Protein AF-A0A061FBI4-F1 (afdb_monomer)

InterPro domains:
  IPR023213 Chloramphenicol acetyltransferase-like domain superfamily [G3DSA:3.30.559.10] (33-94)
  IPR023213 Chloramphenicol acetyltransferase-like domain superfamily [G3DSA:3.30.559.10] (98-176)
  IPR051283 Secondary metabolite acyltransferase [PTHR31896] (36-176)

Radius of gyration: 23.84 Å; Cα contacts (8 Å, |Δi|>4): 72; chains: 1; bounding box: 57×63×52 Å

Mean predicted aligned error: 12.4 Å

Sequence (176 aa):
MMKTRLPILSLLIATTALGRPINSCSSGHDNIRSRVDVVFIGCSVNHATGDGTTFWHFFNILSELFKAQGRNAQISRPPVLKRWFPEGHGPLINLPFTQPDEFISRFEAPQDLERIFHFSAESIAKLKARANSEYNTGKISSFQSLSALVWRSIKKAGRFPHEQVVLRKLAINKRS

Structure (mmCIF, N/CA/C/O backbone):
data_AF-A0A061FBI4-F1
#
_entry.id   AF-A0A061FBI4-F1
#
loop_
_atom_site.group_PDB
_atom_site.id
_atom_site.type_symbol
_atom_site.label_atom_id
_atom_site.label_alt_id
_atom_site.label_comp_id
_atom_site.label_asym_id
_atom_site.label_entity_id
_atom_site.label_seq_id
_atom_site.pdbx_PDB_ins_code
_atom_site.Cartn_x
_atom_site.Cartn_y
_atom_site.Cartn_z
_atom_site.occupancy
_atom_site.B_iso_or_equiv
_atom_site.auth_seq_id
_atom_site.auth_comp_id
_atom_site.auth_asym_id
_atom_site.auth_atom_id
_atom_site.pdbx_PDB_model_num
ATOM 1 N N . MET A 1 1 ? -18.205 -24.029 22.608 1.00 31.08 1 MET A N 1
ATOM 2 C CA . MET A 1 1 ? -18.286 -22.551 22.529 1.00 31.08 1 MET A CA 1
ATOM 3 C C . MET A 1 1 ? -16.995 -21.948 23.094 1.00 31.08 1 MET A C 1
ATOM 5 O O . MET A 1 1 ? -16.965 -21.511 24.235 1.00 31.08 1 MET A O 1
ATOM 9 N N . MET A 1 2 ? -15.895 -21.990 22.332 1.00 25.27 2 MET A N 1
ATOM 10 C CA . MET A 1 2 ? -14.617 -21.386 22.734 1.00 25.27 2 MET A CA 1
ATOM 11 C C . MET A 1 2 ? -14.608 -19.918 22.304 1.00 25.27 2 MET A C 1
ATOM 13 O O . MET A 1 2 ? -14.513 -19.604 21.122 1.00 25.27 2 MET A O 1
ATOM 17 N N . LYS A 1 3 ? -14.736 -19.007 23.272 1.00 32.59 3 LYS A N 1
ATOM 18 C CA . LYS A 1 3 ? -14.472 -17.578 23.073 1.00 32.59 3 LYS A CA 1
ATOM 19 C C . LYS A 1 3 ? -12.961 -17.353 23.103 1.00 32.59 3 LYS A C 1
ATOM 21 O O . LYS A 1 3 ? -12.423 -16.881 24.100 1.00 32.59 3 LYS A O 1
ATOM 26 N N . THR A 1 4 ? -12.263 -17.666 22.018 1.00 31.95 4 THR A N 1
ATOM 27 C CA . THR A 1 4 ? -10.933 -17.091 21.793 1.00 31.95 4 THR A CA 1
ATOM 28 C C . THR A 1 4 ? -11.130 -15.623 21.437 1.00 31.95 4 THR A C 1
ATOM 30 O O . THR A 1 4 ? -11.504 -15.287 20.313 1.00 31.95 4 THR A O 1
ATOM 33 N N . ARG A 1 5 ? -10.934 -14.731 22.417 1.00 37.97 5 ARG A N 1
ATOM 34 C CA . ARG A 1 5 ? -10.780 -13.294 22.164 1.00 37.97 5 ARG A CA 1
ATOM 35 C C . ARG A 1 5 ? -9.478 -13.105 21.383 1.00 37.97 5 ARG A C 1
ATOM 37 O O . ARG A 1 5 ? -8.425 -12.908 21.974 1.00 37.97 5 ARG A O 1
ATOM 44 N N . LEU A 1 6 ? -9.542 -13.205 20.058 1.00 35.53 6 LEU A N 1
ATOM 45 C CA . LEU A 1 6 ? -8.492 -12.654 19.206 1.00 35.53 6 LEU A CA 1
ATOM 46 C C . LEU A 1 6 ? -8.444 -11.146 19.496 1.00 35.53 6 LEU A C 1
ATOM 48 O O . LEU A 1 6 ? -9.507 -10.519 19.480 1.00 35.53 6 LEU A O 1
ATOM 52 N N . PRO A 1 7 ? -7.283 -10.547 19.806 1.00 41.62 7 PRO A N 1
ATOM 53 C CA . PRO A 1 7 ? -7.200 -9.108 20.005 1.00 41.62 7 PRO A CA 1
ATOM 54 C C . PRO A 1 7 ? -7.566 -8.436 18.676 1.00 41.62 7 PRO A C 1
ATOM 56 O O . PRO A 1 7 ? -6.840 -8.531 17.691 1.00 41.62 7 PRO A O 1
ATOM 59 N N . ILE A 1 8 ? -8.755 -7.831 18.626 1.00 52.50 8 ILE A N 1
ATOM 60 C CA . ILE A 1 8 ? -9.333 -7.246 17.403 1.00 52.50 8 ILE A CA 1
ATOM 61 C C . ILE A 1 8 ? -8.522 -6.014 16.959 1.00 52.50 8 ILE A C 1
ATOM 63 O O . ILE A 1 8 ? -8.483 -5.688 15.775 1.00 52.50 8 ILE A O 1
ATOM 67 N N . LEU A 1 9 ? -7.821 -5.379 17.899 1.00 49.19 9 LEU A N 1
ATOM 68 C CA . LEU A 1 9 ? -6.905 -4.265 17.701 1.00 49.19 9 LEU A CA 1
ATOM 69 C C . LEU A 1 9 ? -6.042 -4.170 18.966 1.00 49.19 9 LEU A C 1
ATOM 71 O O . LEU A 1 9 ? -6.595 -4.056 20.060 1.00 49.19 9 LEU A O 1
ATOM 75 N N . SER A 1 10 ? -4.716 -4.223 18.840 1.00 51.53 10 SER A N 1
ATOM 76 C CA . SER A 1 10 ? -3.826 -3.790 19.923 1.00 51.53 10 SER A CA 1
ATOM 77 C C . SER A 1 10 ? -3.179 -2.487 19.483 1.00 51.53 10 SER A C 1
ATOM 79 O O . SER A 1 10 ? -2.342 -2.456 18.573 1.00 51.53 10 SER A O 1
ATOM 81 N N . LEU A 1 11 ? -3.638 -1.392 20.084 1.00 49.97 11 LEU A N 1
ATOM 82 C CA . LEU A 1 11 ? -3.058 -0.072 19.904 1.00 49.97 11 LEU A CA 1
ATOM 83 C C . LEU A 1 11 ? -2.000 0.117 20.992 1.00 49.97 11 LEU A C 1
ATOM 85 O O . LEU A 1 11 ? -2.328 0.443 22.131 1.00 49.97 11 LEU A O 1
ATOM 89 N N . LEU A 1 12 ? -0.733 -0.105 20.647 1.00 44.12 12 LEU A N 1
ATOM 90 C CA . LEU A 1 12 ? 0.376 0.254 21.519 1.00 44.12 12 LEU A CA 1
ATOM 91 C C . LEU A 1 12 ? 0.764 1.708 21.228 1.00 44.12 12 LEU A C 1
ATOM 93 O O . LEU A 1 12 ? 1.612 1.980 20.379 1.00 44.12 12 LEU A O 1
ATOM 97 N N . ILE A 1 13 ? 0.140 2.657 21.929 1.00 45.34 13 ILE A N 1
ATOM 98 C CA . ILE A 1 13 ? 0.588 4.055 21.893 1.00 45.34 13 ILE A CA 1
ATOM 99 C C . ILE A 1 13 ? 1.922 4.133 22.643 1.00 45.34 13 ILE A C 1
ATOM 101 O O . ILE A 1 13 ? 1.961 4.295 23.859 1.00 45.34 13 ILE A O 1
ATOM 105 N N . ALA A 1 14 ? 3.029 3.990 21.920 1.00 40.16 14 ALA A N 1
ATOM 106 C CA . ALA A 1 14 ? 4.355 4.277 22.443 1.00 40.16 14 ALA A CA 1
ATOM 107 C C . ALA A 1 14 ? 4.614 5.787 22.344 1.00 40.16 14 ALA A C 1
ATOM 109 O O . ALA A 1 14 ? 5.234 6.264 21.399 1.00 40.16 14 ALA A O 1
ATOM 110 N N . THR A 1 15 ? 4.155 6.564 23.324 1.00 41.81 15 THR A N 1
ATOM 111 C CA . THR A 1 15 ? 4.625 7.946 23.505 1.00 41.81 15 THR A CA 1
ATOM 112 C C . THR A 1 15 ? 6.068 7.921 24.001 1.00 41.81 15 THR A C 1
ATOM 114 O O . THR A 1 15 ? 6.330 8.017 25.198 1.00 41.81 15 THR A O 1
ATOM 117 N N . THR A 1 16 ? 7.032 7.772 23.094 1.00 42.19 16 THR A N 1
ATOM 118 C CA . THR A 1 16 ? 8.441 8.008 23.420 1.00 42.19 16 THR A CA 1
ATOM 119 C C . THR A 1 16 ? 8.708 9.508 23.351 1.00 42.19 16 THR A 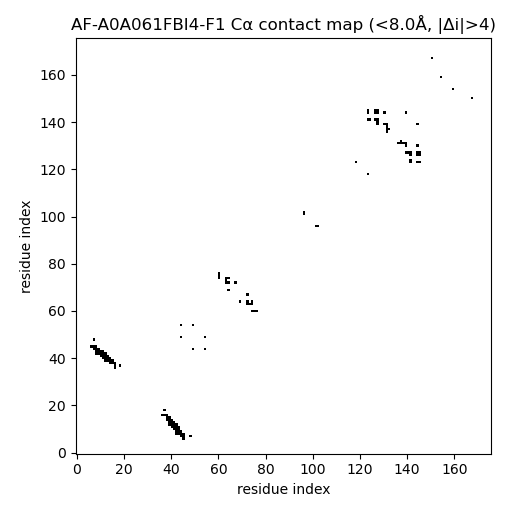C 1
ATOM 121 O O . THR A 1 16 ? 9.194 10.033 22.354 1.00 42.19 16 THR A O 1
ATOM 124 N N . ALA A 1 17 ? 8.378 10.227 24.422 1.00 43.81 17 ALA A N 1
ATOM 125 C CA . ALA A 1 17 ? 8.937 11.552 24.638 1.00 43.81 17 ALA A CA 1
ATOM 126 C C . ALA A 1 17 ? 10.387 11.363 25.094 1.00 43.81 17 ALA A C 1
ATOM 128 O O . ALA A 1 17 ? 10.604 11.178 26.283 1.00 43.81 17 ALA A O 1
ATOM 129 N N . LEU A 1 18 ? 11.343 11.315 24.157 1.00 44.72 18 LEU A N 1
ATOM 130 C CA . LEU A 1 18 ? 12.767 11.674 24.320 1.00 44.72 18 LEU A CA 1
ATOM 131 C C . LEU A 1 18 ? 13.560 11.224 23.080 1.00 44.72 18 LEU A C 1
ATOM 133 O O . LEU A 1 18 ? 14.103 10.126 23.027 1.00 44.72 18 LEU A O 1
ATOM 137 N N . GLY A 1 19 ? 13.671 12.110 22.092 1.00 38.53 19 GLY A N 1
ATOM 138 C CA . GLY A 1 19 ? 14.685 12.021 21.044 1.00 38.53 19 GLY A CA 1
ATOM 139 C C . GLY A 1 19 ? 15.445 13.338 20.990 1.0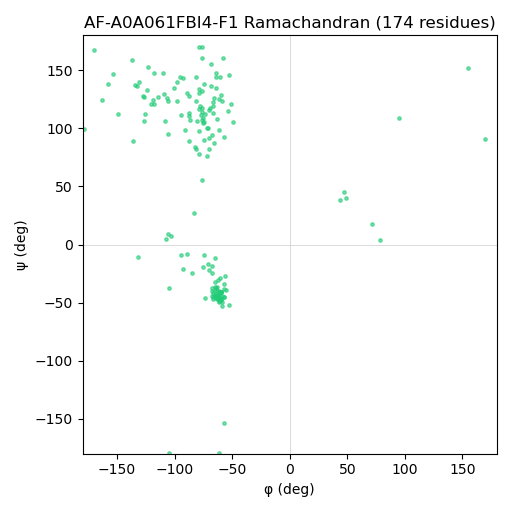0 38.53 19 GLY A C 1
ATOM 140 O O . GLY A 1 19 ? 14.896 14.343 20.546 1.00 38.53 19 GLY A O 1
ATOM 141 N N . ARG A 1 20 ? 16.690 13.370 21.483 1.00 38.94 20 ARG A N 1
ATOM 142 C CA . ARG A 1 20 ? 17.584 14.512 21.236 1.00 38.94 20 ARG A CA 1
ATOM 143 C C . ARG A 1 20 ? 17.857 14.580 19.726 1.00 38.94 20 ARG A C 1
ATOM 145 O O . ARG A 1 20 ? 18.149 13.535 19.145 1.00 38.94 20 ARG A O 1
ATOM 152 N N . PRO A 1 21 ? 17.801 15.760 19.086 1.00 37.59 21 PRO A N 1
ATOM 153 C CA . PRO A 1 21 ? 18.205 15.878 17.695 1.00 37.59 21 PRO A CA 1
ATOM 154 C C . PRO A 1 21 ? 19.685 15.507 17.561 1.00 37.59 21 PRO A C 1
ATOM 156 O O . PRO A 1 21 ? 20.550 16.064 18.240 1.00 37.59 21 PRO A O 1
ATOM 159 N N . ILE A 1 22 ? 19.963 14.553 16.674 1.00 46.28 22 ILE A N 1
ATOM 160 C CA . ILE A 1 22 ? 21.296 14.294 16.140 1.00 46.28 22 ILE A CA 1
ATOM 161 C C . ILE A 1 22 ? 21.620 15.524 15.295 1.00 46.28 22 ILE A C 1
ATOM 163 O O . ILE A 1 22 ? 21.105 15.631 14.192 1.00 46.28 22 ILE A O 1
ATOM 167 N N . ASN A 1 23 ? 22.314 16.503 15.878 1.00 38.69 23 ASN A N 1
ATOM 168 C CA . ASN A 1 23 ? 23.201 17.465 15.217 1.00 38.69 23 ASN A CA 1
ATOM 169 C C . ASN A 1 23 ? 23.802 18.378 16.294 1.00 38.69 23 ASN A C 1
ATOM 171 O O . ASN A 1 23 ? 23.181 19.319 16.791 1.00 38.69 23 ASN A O 1
ATOM 175 N N . SER A 1 24 ? 25.033 18.054 16.673 1.00 39.94 24 SER A N 1
ATOM 176 C CA . SER A 1 24 ? 25.922 18.894 17.462 1.00 39.94 24 SER A CA 1
ATOM 177 C C . SER A 1 24 ? 26.329 20.130 16.661 1.00 39.94 24 SER A C 1
ATOM 179 O O . SER A 1 24 ? 26.952 20.002 15.611 1.00 39.94 24 SER A O 1
ATOM 181 N N . CYS A 1 25 ? 26.056 21.319 17.189 1.00 31.80 25 CYS A N 1
ATOM 182 C CA . CYS A 1 25 ? 26.925 22.469 16.970 1.00 31.80 25 CYS A CA 1
ATOM 183 C C . CYS A 1 25 ? 26.848 23.367 18.208 1.00 31.80 25 CYS A C 1
ATOM 185 O O . CYS A 1 25 ? 25.786 23.885 18.566 1.00 31.80 25 CYS A O 1
ATOM 187 N N . SER A 1 26 ? 27.970 23.434 18.915 1.00 42.09 26 SER A N 1
ATOM 188 C CA . SER A 1 26 ? 28.211 24.238 20.104 1.00 42.09 26 SER A CA 1
ATOM 189 C C . SER A 1 26 ? 28.858 25.558 19.700 1.00 42.09 26 SER A C 1
ATOM 191 O O . SER A 1 26 ? 30.019 25.579 19.308 1.00 42.09 26 SER A O 1
ATOM 193 N N . SER A 1 27 ? 28.126 26.653 19.854 1.00 36.91 27 SER A N 1
ATOM 194 C CA . SER A 1 27 ? 28.680 27.991 20.066 1.00 36.91 27 SER A CA 1
ATOM 195 C C . SER A 1 27 ? 27.596 28.838 20.727 1.00 36.91 27 SER A C 1
ATOM 197 O O . SER A 1 27 ? 26.420 28.683 20.398 1.00 36.91 27 SER A O 1
ATOM 199 N N . GLY A 1 28 ? 28.002 29.635 21.715 1.00 42.09 28 GLY A N 1
ATOM 200 C CA . GLY A 1 28 ? 27.136 30.297 22.688 1.00 42.09 28 GLY A CA 1
ATOM 201 C C . GLY A 1 28 ? 26.110 31.285 22.128 1.00 42.09 28 GLY A C 1
ATOM 202 O O . GLY A 1 28 ? 26.054 31.549 20.931 1.00 42.09 28 GLY A O 1
ATOM 203 N N . HIS A 1 29 ? 25.365 31.850 23.079 1.00 39.28 29 HIS A N 1
ATOM 204 C CA . HIS A 1 29 ? 24.133 32.641 22.999 1.00 39.28 29 HIS A CA 1
ATOM 205 C C . HIS A 1 29 ? 22.858 31.814 23.186 1.00 39.28 29 HIS A C 1
ATOM 207 O O . HIS A 1 29 ? 22.461 31.013 22.337 1.00 39.28 29 HIS A O 1
ATOM 213 N N . ASP A 1 30 ? 22.234 32.042 24.344 1.00 49.84 30 ASP A N 1
ATOM 214 C CA . ASP A 1 30 ? 20.919 31.553 24.730 1.00 49.84 30 ASP A CA 1
ATOM 215 C C . ASP A 1 30 ? 19.900 31.840 23.626 1.00 49.84 30 ASP A C 1
ATOM 217 O O . ASP A 1 30 ? 19.456 32.967 23.426 1.00 49.84 30 ASP A O 1
ATOM 221 N N . ASN A 1 31 ? 19.525 30.788 22.907 1.00 39.38 31 ASN A N 1
ATOM 222 C CA . ASN A 1 31 ? 18.389 30.784 22.005 1.00 39.38 31 ASN A CA 1
ATOM 223 C C . ASN A 1 31 ? 17.407 29.740 22.525 1.00 39.38 31 ASN A C 1
ATOM 225 O O . ASN A 1 31 ? 17.747 28.559 22.642 1.00 39.38 31 ASN A O 1
ATOM 229 N N . ILE A 1 32 ? 16.186 30.183 22.826 1.00 47.09 32 ILE A N 1
ATOM 230 C CA . ILE A 1 32 ? 15.033 29.338 23.140 1.00 47.09 32 ILE A CA 1
ATOM 231 C C . ILE A 1 32 ? 14.817 28.405 21.940 1.00 47.09 32 ILE A C 1
ATOM 233 O O . ILE A 1 32 ? 14.167 28.761 20.960 1.00 47.09 32 ILE A O 1
ATOM 237 N N . ARG A 1 33 ? 15.412 27.208 21.968 1.00 47.56 33 ARG A N 1
ATOM 238 C CA . ARG A 1 33 ? 15.130 26.176 20.969 1.00 47.56 33 ARG A CA 1
ATOM 239 C C . ARG A 1 33 ? 13.746 25.628 21.281 1.00 47.56 33 ARG A C 1
ATOM 241 O O . A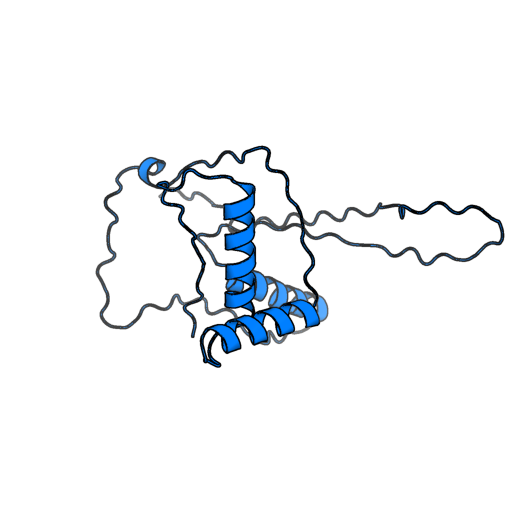RG A 1 33 ? 13.563 24.973 22.307 1.00 47.56 33 ARG A O 1
ATOM 248 N N . SER A 1 34 ? 12.783 25.892 20.400 1.00 51.81 34 SER A N 1
ATOM 249 C CA . SER A 1 34 ? 11.516 25.172 20.400 1.00 51.81 34 SER A CA 1
ATOM 250 C C . SER A 1 34 ? 11.830 23.680 20.334 1.00 51.81 34 SER A C 1
ATOM 252 O O . SER A 1 34 ? 12.456 23.171 19.402 1.00 51.81 34 SER A O 1
ATOM 254 N N . ARG A 1 35 ? 11.475 22.972 21.399 1.00 60.53 35 ARG A N 1
ATOM 255 C CA 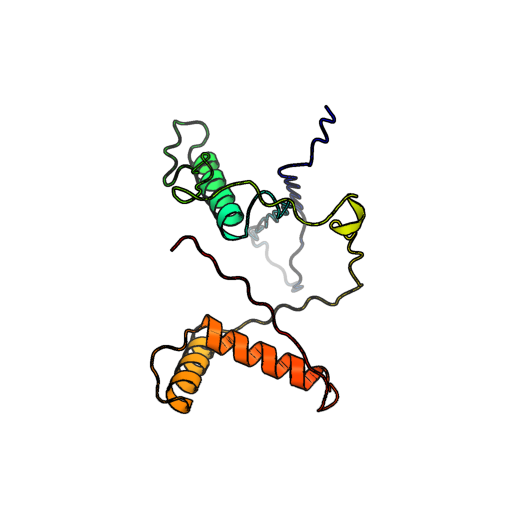. ARG A 1 35 ? 11.618 21.530 21.449 1.00 60.53 35 ARG A CA 1
ATOM 256 C C . ARG A 1 35 ? 10.484 20.972 20.600 1.00 60.53 35 ARG A C 1
ATOM 258 O O . ARG A 1 35 ? 9.321 21.089 20.964 1.00 60.53 35 ARG A O 1
ATOM 265 N N . VAL A 1 36 ? 10.813 20.462 19.417 1.00 67.38 36 VAL A N 1
ATOM 266 C CA . VAL A 1 36 ? 9.839 19.733 18.603 1.00 67.38 36 VAL A CA 1
ATOM 267 C C . VAL A 1 36 ? 9.602 18.405 19.309 1.00 67.38 36 VAL A C 1
ATOM 269 O O . VAL A 1 36 ? 10.431 17.499 19.234 1.00 67.38 36 VAL A O 1
ATOM 272 N N . ASP A 1 37 ? 8.502 18.309 20.046 1.00 81.44 37 ASP A N 1
ATOM 273 C CA . ASP A 1 37 ? 8.069 17.047 20.628 1.00 81.44 37 ASP A CA 1
ATOM 274 C C . ASP A 1 37 ? 7.472 16.185 19.507 1.00 81.44 37 ASP A C 1
ATOM 276 O O . ASP A 1 37 ? 6.383 16.442 18.993 1.00 81.44 37 ASP A O 1
ATOM 280 N N . VAL A 1 38 ? 8.231 15.178 19.071 1.00 78.94 38 VAL A N 1
ATOM 281 C CA . VAL A 1 38 ? 7.781 14.195 18.080 1.00 78.94 38 VAL A CA 1
ATOM 282 C C . VAL A 1 38 ? 7.079 13.056 18.809 1.00 78.94 38 VAL A C 1
ATOM 284 O O . VAL A 1 38 ? 7.640 12.463 19.729 1.00 78.94 38 VAL A O 1
ATOM 287 N N . VAL A 1 39 ? 5.860 12.730 18.380 1.00 84.06 39 VAL A N 1
ATOM 288 C CA . VAL A 1 39 ? 5.095 11.586 18.888 1.00 84.06 39 VAL A CA 1
ATOM 289 C C . VAL A 1 39 ? 5.083 10.488 17.833 1.00 84.06 39 VAL A C 1
ATOM 291 O O . VAL A 1 39 ? 4.673 10.716 16.696 1.00 84.06 39 VAL A O 1
ATOM 294 N N . PHE A 1 40 ? 5.500 9.285 18.224 1.00 84.12 40 PHE A N 1
ATOM 295 C CA . PHE A 1 40 ? 5.378 8.081 17.408 1.00 84.12 40 PHE A CA 1
ATOM 296 C C . PHE A 1 40 ? 4.139 7.292 17.838 1.00 84.12 40 PHE A C 1
ATOM 298 O O . PHE A 1 40 ? 3.830 7.196 19.023 1.00 84.12 40 PHE A O 1
ATOM 305 N N . ILE A 1 41 ? 3.408 6.729 16.875 1.00 84.56 41 ILE A N 1
ATOM 306 C CA . ILE A 1 41 ? 2.219 5.912 17.144 1.00 84.56 41 ILE A CA 1
ATOM 307 C C . ILE A 1 41 ? 2.400 4.568 16.445 1.00 84.56 41 ILE A C 1
ATOM 309 O O . ILE A 1 41 ? 2.403 4.491 15.217 1.00 84.56 41 ILE A O 1
ATOM 313 N N . GLY A 1 42 ? 2.549 3.512 17.244 1.00 86.00 42 GLY A N 1
ATOM 314 C CA . GLY A 1 42 ? 2.563 2.127 16.787 1.00 86.00 42 GLY A CA 1
ATOM 315 C C . GLY A 1 42 ? 1.175 1.500 16.906 1.00 86.00 42 GLY A C 1
ATOM 316 O O . GLY A 1 42 ? 0.412 1.787 17.825 1.00 86.00 42 GLY A O 1
ATOM 317 N N . CYS A 1 43 ? 0.809 0.640 15.964 1.00 86.25 43 CYS A N 1
ATOM 318 C CA . CYS A 1 43 ? -0.490 -0.025 15.971 1.00 86.25 43 CYS A CA 1
ATOM 319 C C . CYS A 1 43 ? -0.416 -1.363 15.242 1.00 86.25 43 CYS A C 1
ATOM 321 O O . CYS A 1 43 ? 0.326 -1.519 14.276 1.00 86.25 43 CYS A O 1
ATOM 323 N N . SER A 1 44 ? -1.201 -2.329 15.717 1.00 84.06 44 SER A N 1
ATOM 324 C CA . SER A 1 44 ? -1.292 -3.660 15.120 1.00 84.06 44 SER A CA 1
ATOM 325 C C . SER A 1 44 ? -2.752 -4.069 14.959 1.00 84.06 44 SER A C 1
ATOM 327 O O . SER A 1 44 ? -3.572 -3.861 15.857 1.00 84.06 44 SER A O 1
ATOM 329 N N . VAL A 1 45 ? -3.080 -4.645 13.802 1.00 84.12 45 VAL A N 1
ATOM 330 C CA . VAL A 1 45 ? -4.424 -5.134 13.474 1.00 84.12 45 VAL A CA 1
ATOM 331 C C . VAL A 1 45 ? -4.338 -6.547 12.936 1.00 84.12 45 VAL A C 1
ATOM 333 O O . VAL A 1 45 ? -3.455 -6.879 12.148 1.00 84.12 45 VAL A O 1
ATOM 336 N N . ASN A 1 46 ? -5.294 -7.376 13.347 1.00 85.62 46 ASN A N 1
ATOM 337 C CA . ASN A 1 46 ? -5.489 -8.684 12.750 1.00 85.62 46 ASN A CA 1
ATOM 338 C C . ASN A 1 46 ? -5.971 -8.518 11.296 1.00 85.62 46 ASN A C 1
ATOM 340 O O . ASN A 1 46 ? -7.088 -8.073 11.056 1.00 85.62 46 ASN A O 1
ATOM 344 N N . HIS A 1 47 ? -5.158 -8.916 10.318 1.00 85.94 47 HIS A N 1
ATOM 345 C CA . HIS A 1 47 ? -5.474 -8.738 8.895 1.00 85.94 47 HIS A CA 1
ATOM 346 C C . HIS A 1 47 ? -6.714 -9.543 8.424 1.00 85.94 47 HIS A C 1
ATOM 348 O O . HIS A 1 47 ? -7.233 -9.302 7.334 1.00 85.94 47 HIS A O 1
ATOM 354 N N . ALA A 1 48 ? -7.231 -10.472 9.242 1.00 85.06 48 ALA A N 1
ATOM 355 C CA . ALA A 1 48 ? -8.507 -11.153 9.000 1.00 85.06 48 ALA A CA 1
ATOM 356 C C . ALA A 1 48 ? -9.737 -10.272 9.304 1.00 85.06 48 ALA A C 1
ATOM 358 O O . ALA A 1 48 ? -10.836 -10.565 8.830 1.00 85.06 48 ALA A O 1
ATOM 359 N N . THR A 1 49 ? -9.582 -9.202 10.093 1.00 84.94 49 THR A N 1
ATOM 360 C CA . THR A 1 49 ? -10.679 -8.279 10.438 1.00 84.94 49 THR A CA 1
ATOM 361 C C . THR A 1 49 ? -10.769 -7.089 9.484 1.00 84.94 49 THR A C 1
ATOM 363 O O . THR A 1 49 ? -11.839 -6.492 9.353 1.00 84.94 49 THR A O 1
ATOM 366 N N . GLY A 1 50 ? -9.687 -6.761 8.776 1.00 85.88 50 GLY A N 1
ATOM 367 C CA . GLY A 1 50 ? -9.653 -5.657 7.824 1.00 85.88 50 GLY A CA 1
ATOM 368 C C . GLY A 1 50 ? -8.384 -5.634 6.978 1.00 85.88 50 GLY A C 1
ATOM 369 O O . GLY A 1 50 ? -7.408 -6.318 7.265 1.00 85.88 50 GLY A O 1
ATOM 370 N N . ASP A 1 51 ? -8.408 -4.826 5.922 1.00 90.44 51 ASP A N 1
ATOM 371 C CA . ASP A 1 51 ? -7.243 -4.545 5.083 1.00 90.44 51 ASP A CA 1
ATOM 372 C C . ASP A 1 51 ? -6.678 -3.144 5.366 1.00 90.44 51 ASP A C 1
ATOM 374 O O . ASP A 1 51 ? -7.209 -2.390 6.185 1.00 90.44 51 ASP A O 1
ATOM 378 N N . GLY A 1 52 ? -5.618 -2.762 4.648 1.00 90.50 52 GLY A N 1
ATOM 379 C CA . GLY A 1 52 ? -5.005 -1.439 4.787 1.00 90.50 52 GLY A CA 1
ATOM 380 C C . GLY A 1 52 ? -5.973 -0.268 4.561 1.00 90.50 52 GLY A C 1
ATOM 381 O O . GLY A 1 52 ? -5.791 0.794 5.150 1.00 90.50 52 GLY A O 1
ATOM 382 N N . THR A 1 53 ? -7.041 -0.453 3.772 1.00 92.25 53 THR A N 1
ATOM 383 C CA . THR A 1 53 ? -8.048 0.603 3.569 1.00 92.25 53 THR A CA 1
ATOM 384 C C . THR A 1 53 ? -8.928 0.757 4.806 1.00 92.25 53 THR A C 1
ATOM 386 O O . THR A 1 53 ? -9.125 1.878 5.271 1.00 92.25 53 THR A O 1
ATOM 389 N N . THR A 1 54 ? -9.420 -0.350 5.376 1.00 91.25 54 THR A N 1
ATOM 390 C CA . THR A 1 54 ? -10.163 -0.329 6.650 1.00 91.25 54 THR A CA 1
ATOM 391 C C . THR A 1 54 ? -9.308 0.248 7.775 1.00 91.25 54 THR A C 1
ATOM 393 O O . THR A 1 54 ? -9.793 1.044 8.577 1.00 91.25 54 THR A O 1
ATOM 396 N N . PHE A 1 55 ? -8.027 -0.114 7.814 1.00 91.75 55 PHE A N 1
ATOM 397 C CA . PHE A 1 55 ? -7.082 0.392 8.800 1.00 91.75 55 PHE A CA 1
ATOM 398 C C . PHE A 1 55 ? -6.912 1.912 8.719 1.00 91.75 55 PHE A C 1
ATOM 400 O O . PHE A 1 55 ? -7.062 2.605 9.723 1.00 91.75 55 PHE A O 1
ATOM 407 N N . TRP A 1 56 ? -6.684 2.458 7.521 1.00 92.06 56 TRP A N 1
ATOM 408 C CA . TRP A 1 56 ? -6.587 3.909 7.345 1.00 92.06 56 TRP A CA 1
ATOM 409 C C . TRP A 1 56 ? -7.907 4.624 7.660 1.00 92.06 56 TRP A C 1
ATOM 411 O O . TRP A 1 56 ? -7.920 5.692 8.269 1.00 92.06 56 TRP A O 1
ATOM 421 N N . HIS A 1 57 ? -9.037 4.013 7.301 1.00 93.25 57 HIS A N 1
ATOM 422 C CA . HIS A 1 57 ? -10.362 4.531 7.632 1.00 93.25 57 HIS A CA 1
ATOM 423 C C . HIS A 1 57 ? -10.585 4.637 9.148 1.00 93.25 57 HIS A C 1
ATOM 425 O O . HIS A 1 57 ? -11.095 5.652 9.618 1.00 93.25 57 HIS A O 1
ATOM 431 N N . PHE A 1 58 ? -10.147 3.636 9.918 1.00 92.50 58 PHE A N 1
ATOM 432 C CA . PHE A 1 58 ? -10.163 3.686 11.380 1.00 92.50 58 PHE A CA 1
ATOM 433 C C . PHE A 1 58 ? -9.374 4.887 11.918 1.00 92.50 58 PHE A C 1
ATOM 435 O O . PHE A 1 58 ? -9.892 5.613 12.762 1.00 92.50 58 PHE A O 1
ATOM 442 N N . PHE A 1 59 ? -8.171 5.153 11.399 1.00 91.94 59 PHE A N 1
ATOM 443 C CA . PHE A 1 59 ? -7.375 6.312 11.820 1.00 91.94 59 PHE A CA 1
ATOM 444 C C . PHE A 1 59 ? -8.021 7.653 11.475 1.00 91.94 59 PHE A C 1
ATOM 446 O O . PHE A 1 59 ? -7.950 8.581 12.281 1.00 91.94 59 PHE A O 1
ATOM 453 N N . ASN A 1 60 ? -8.686 7.758 10.323 1.00 93.00 60 ASN A N 1
ATOM 454 C CA . ASN A 1 60 ? -9.419 8.973 9.964 1.00 93.00 60 ASN A CA 1
ATOM 455 C C . ASN A 1 60 ? -10.573 9.233 10.943 1.00 93.00 60 ASN A C 1
ATOM 457 O O . ASN A 1 60 ? -10.668 10.336 11.476 1.00 93.00 60 ASN A O 1
ATOM 461 N N . ILE A 1 61 ? -11.377 8.209 11.261 1.00 92.94 61 ILE A N 1
ATOM 462 C CA . ILE A 1 61 ? -12.444 8.313 12.273 1.00 92.94 61 ILE A CA 1
ATOM 463 C C . ILE A 1 61 ? -11.857 8.671 13.640 1.00 92.94 61 ILE A C 1
ATOM 465 O O . ILE A 1 61 ? -12.358 9.562 14.321 1.00 92.94 61 ILE A O 1
ATOM 469 N N . LEU A 1 62 ? -10.780 7.998 14.048 1.00 91.00 62 LEU A N 1
ATOM 470 C CA . LEU A 1 62 ? -10.121 8.259 15.322 1.00 91.00 62 LEU A CA 1
ATOM 471 C C . LEU A 1 62 ? -9.631 9.716 15.402 1.00 91.00 62 LEU A C 1
ATOM 473 O O . LEU A 1 62 ? -9.820 10.371 16.424 1.00 91.00 62 LEU A O 1
ATOM 477 N N . SER A 1 63 ? -9.073 10.254 14.313 1.00 91.31 63 SER A N 1
ATOM 478 C CA . SER A 1 63 ? -8.677 11.664 14.214 1.00 91.31 63 SER A CA 1
ATOM 479 C C . SER A 1 63 ? -9.868 12.617 14.352 1.00 91.31 63 SER A C 1
ATOM 481 O O . SER A 1 63 ? -9.768 13.613 15.069 1.00 91.31 63 SER A O 1
ATOM 483 N N . GLU A 1 64 ? -10.999 12.318 13.709 1.00 92.31 64 GLU A N 1
ATOM 484 C CA . GLU A 1 64 ? -12.235 13.104 13.834 1.00 92.31 64 GLU A CA 1
ATOM 485 C C . GLU A 1 64 ? -12.751 13.118 15.280 1.00 92.31 64 GLU A C 1
ATOM 487 O O . GLU A 1 64 ? -13.074 14.184 15.809 1.00 92.31 64 GLU A O 1
ATOM 492 N N . LEU A 1 65 ? -12.742 11.966 15.956 1.00 91.12 65 LEU A N 1
ATOM 493 C CA . LEU A 1 65 ? -13.143 11.848 17.361 1.00 91.12 65 LEU A CA 1
ATOM 494 C C . LEU A 1 65 ? -12.242 12.672 18.292 1.00 91.12 65 LEU A C 1
ATOM 496 O O . LEU A 1 65 ? -12.745 13.391 19.156 1.00 91.12 65 LEU A O 1
ATOM 500 N N . PHE A 1 66 ? -10.920 12.624 18.096 1.00 89.62 66 PHE A N 1
ATOM 501 C CA . PHE A 1 66 ? -9.988 13.437 18.885 1.00 89.62 66 PHE A CA 1
ATOM 502 C C . PHE A 1 66 ? -10.174 14.938 18.643 1.00 89.62 66 PHE A C 1
ATOM 504 O O . PHE A 1 66 ? -10.146 15.720 19.594 1.00 89.62 66 PHE A O 1
ATOM 511 N N . LYS A 1 67 ? -10.419 15.353 17.393 1.00 89.88 67 LYS A N 1
ATOM 512 C CA . LYS A 1 67 ? -10.710 16.757 17.057 1.00 89.88 67 LYS A CA 1
ATOM 513 C C . LYS A 1 67 ? -12.020 17.247 17.672 1.00 89.88 67 LYS A C 1
ATOM 515 O O . LYS A 1 67 ? -12.114 18.417 18.028 1.00 89.88 67 LYS A O 1
ATOM 520 N N . ALA A 1 68 ? -13.010 16.369 17.821 1.00 90.06 68 ALA A N 1
ATOM 521 C CA . ALA A 1 68 ? -14.289 16.714 18.432 1.00 90.06 68 ALA A CA 1
ATOM 522 C C . ALA A 1 68 ? -14.200 16.949 19.953 1.00 90.06 68 ALA A C 1
ATOM 524 O O . ALA A 1 68 ? -15.111 17.556 20.512 1.00 90.06 68 ALA A O 1
ATOM 525 N N . GLN A 1 69 ? -13.126 16.507 20.628 1.00 84.06 69 GLN A N 1
ATOM 526 C CA . GLN A 1 69 ? -12.877 16.736 22.064 1.00 84.06 69 GLN A CA 1
ATOM 527 C C . GLN A 1 69 ? -14.083 16.400 22.970 1.00 84.06 69 GLN A C 1
ATOM 529 O O . GLN A 1 69 ? -14.398 17.131 23.905 1.00 84.06 69 GLN A O 1
ATOM 534 N N . GLY A 1 70 ? -14.803 15.313 22.674 1.00 70.75 70 GLY A N 1
ATOM 535 C CA . GLY A 1 70 ? -15.979 14.893 23.452 1.00 70.75 70 GLY A CA 1
ATOM 536 C C . GLY A 1 70 ? -17.272 15.669 23.160 1.00 70.75 70 GLY A C 1
ATOM 537 O O . GLY A 1 70 ? -18.292 15.411 23.796 1.00 70.75 70 GLY A O 1
ATOM 538 N N . ARG A 1 71 ? -17.268 16.588 22.186 1.00 76.69 71 ARG A N 1
ATOM 539 C CA . ARG A 1 71 ? -18.493 17.142 21.586 1.00 76.69 71 ARG A CA 1
ATOM 540 C C . ARG A 1 71 ? -19.098 16.128 20.615 1.00 76.69 71 ARG A C 1
ATOM 542 O O . ARG A 1 71 ? -18.471 15.126 20.280 1.00 76.69 71 ARG A O 1
ATOM 549 N N . ASN A 1 72 ? -20.316 16.396 20.145 1.00 76.81 72 ASN A N 1
ATOM 550 C CA . ASN A 1 72 ? -21.016 15.517 19.211 1.00 76.81 72 ASN A CA 1
ATOM 551 C C . ASN A 1 72 ? -20.221 15.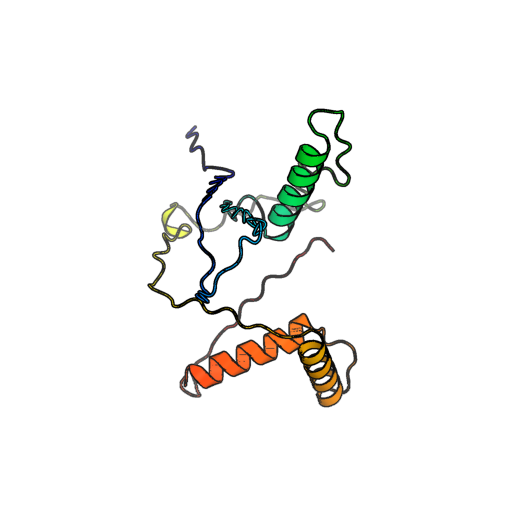380 17.894 1.00 76.81 72 ASN A C 1
ATOM 553 O O . ASN A 1 72 ? -20.244 16.274 17.046 1.00 76.81 72 ASN A O 1
ATOM 557 N N . ALA A 1 73 ? -19.461 14.291 17.760 1.00 77.69 73 ALA A N 1
ATOM 558 C CA . ALA A 1 73 ? -18.577 14.056 16.630 1.00 77.69 73 ALA A CA 1
ATOM 559 C C . ALA A 1 73 ? -19.397 13.605 15.417 1.00 77.69 73 ALA A C 1
ATOM 561 O O . ALA A 1 73 ? -19.945 12.503 15.396 1.00 77.69 73 ALA A O 1
ATOM 562 N N . GLN A 1 74 ? -19.475 14.453 14.395 1.00 83.50 74 GLN A N 1
ATOM 563 C CA . GLN A 1 74 ? -20.040 14.072 13.104 1.00 83.50 74 GLN A CA 1
ATOM 564 C C . GLN A 1 74 ? -18.984 13.279 12.332 1.00 83.50 74 GLN A C 1
ATOM 566 O O . GLN A 1 74 ? -18.078 13.864 11.741 1.00 83.50 74 GLN A O 1
ATOM 571 N N . ILE A 1 75 ? -19.081 11.947 12.380 1.00 88.94 75 ILE A N 1
ATOM 572 C CA . ILE A 1 75 ? -18.191 11.067 11.620 1.00 88.94 75 ILE A CA 1
ATOM 573 C C . ILE A 1 75 ? -18.525 11.207 10.136 1.00 88.94 75 ILE A C 1
ATOM 575 O O . ILE A 1 75 ? -19.634 10.869 9.719 1.00 88.94 75 ILE A O 1
ATOM 579 N N . SER A 1 76 ? -17.565 11.674 9.336 1.00 90.38 76 SER A N 1
ATOM 580 C CA . SER A 1 76 ? -17.795 11.995 7.919 1.00 90.38 76 SER A CA 1
ATOM 581 C C . SER A 1 76 ? -18.194 10.767 7.095 1.00 90.38 76 SER A C 1
ATOM 583 O O . SER A 1 76 ? -19.014 10.846 6.179 1.00 90.38 76 SER A O 1
ATOM 585 N N . ARG A 1 77 ? -17.606 9.612 7.423 1.00 91.19 77 ARG A N 1
ATOM 586 C CA . ARG A 1 77 ? -17.798 8.331 6.735 1.00 91.19 77 ARG A CA 1
ATOM 587 C C . ARG A 1 77 ? -17.974 7.220 7.773 1.00 91.19 77 ARG A C 1
ATOM 589 O O . ARG A 1 77 ? -16.985 6.633 8.210 1.00 91.19 77 ARG A O 1
ATOM 596 N N . PRO A 1 78 ? -19.205 6.929 8.225 1.00 91.94 78 PRO A N 1
ATOM 597 C CA . PRO A 1 78 ? -19.426 5.876 9.209 1.00 91.94 78 PRO A CA 1
ATOM 598 C C . PRO A 1 78 ? -19.041 4.498 8.638 1.00 91.94 78 PRO A C 1
ATOM 600 O O . PRO A 1 78 ? -19.238 4.240 7.446 1.00 91.94 78 PRO A O 1
ATOM 603 N N . PRO A 1 79 ? -18.481 3.589 9.457 1.00 90.62 79 PRO A N 1
ATOM 604 C CA . PRO A 1 79 ? -18.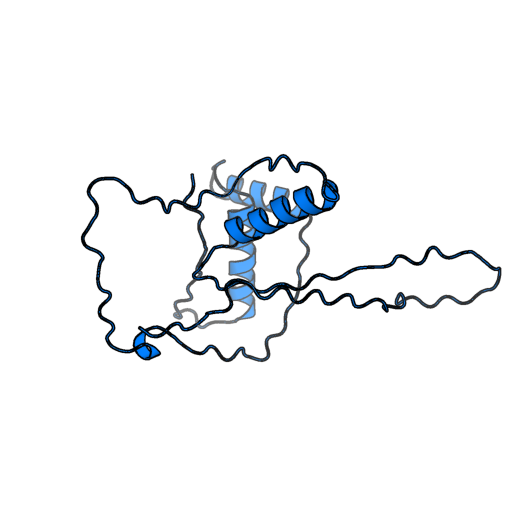100 2.262 8.995 1.00 90.62 79 PRO A CA 1
ATOM 605 C C . PRO A 1 79 ? -19.340 1.421 8.665 1.00 90.62 79 PRO A C 1
ATOM 607 O O . PRO A 1 79 ? -20.299 1.365 9.433 1.00 90.62 79 PRO A O 1
ATOM 610 N N . VAL A 1 80 ? -19.300 0.702 7.543 1.00 88.81 80 VAL A N 1
ATOM 611 C CA . VAL A 1 80 ? -20.342 -0.269 7.190 1.00 88.81 80 VAL A CA 1
ATOM 612 C C . VAL A 1 80 ? -20.089 -1.563 7.961 1.00 88.81 80 VAL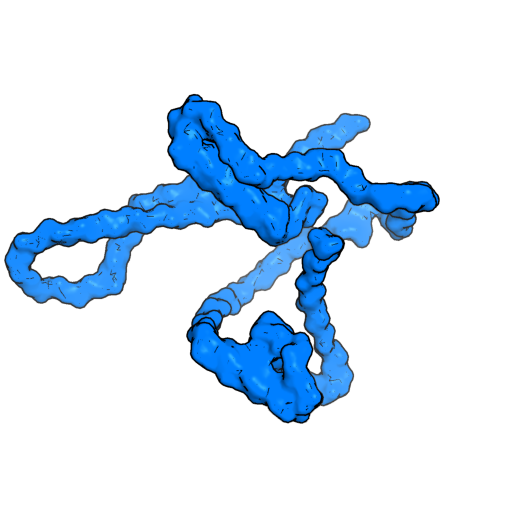 A C 1
ATOM 614 O O . VAL A 1 80 ? -19.161 -2.308 7.654 1.00 88.81 80 VAL A O 1
ATOM 617 N N . LEU A 1 81 ? -20.910 -1.825 8.981 1.00 87.12 81 LEU A N 1
ATOM 618 C CA . LEU A 1 81 ? -20.766 -3.006 9.846 1.00 87.12 81 LEU A CA 1
ATOM 619 C C . LEU A 1 81 ? -21.446 -4.256 9.274 1.00 87.12 81 LEU A C 1
ATOM 621 O O . LEU A 1 81 ? -21.052 -5.380 9.585 1.00 87.12 81 LEU A O 1
ATOM 625 N N . LYS A 1 82 ? -22.454 -4.074 8.414 1.00 84.44 82 LYS A N 1
ATOM 626 C CA . LYS A 1 82 ? -23.103 -5.182 7.712 1.00 84.44 82 LYS A CA 1
ATOM 627 C C . LYS A 1 82 ? -22.182 -5.653 6.590 1.00 84.44 82 LYS A C 1
ATOM 629 O O . LYS A 1 82 ? -22.008 -4.952 5.596 1.00 84.44 82 LYS A O 1
ATOM 634 N N . ARG A 1 83 ? -21.588 -6.841 6.749 1.00 79.38 83 ARG A N 1
ATOM 635 C CA . ARG A 1 83 ? -20.765 -7.453 5.700 1.00 79.38 83 ARG A CA 1
ATOM 636 C C . ARG A 1 83 ? -21.618 -7.633 4.444 1.00 79.38 83 ARG A C 1
ATOM 638 O O . ARG A 1 83 ? -22.675 -8.256 4.499 1.00 79.38 83 ARG A O 1
ATOM 645 N N . TRP A 1 84 ? -21.153 -7.061 3.340 1.00 79.38 84 TRP A N 1
ATOM 646 C CA . TRP A 1 84 ? -21.791 -7.231 2.046 1.00 79.38 84 TRP A CA 1
ATOM 647 C C . TRP A 1 84 ? -21.395 -8.582 1.458 1.00 79.38 84 TRP A C 1
ATOM 649 O O . TRP A 1 84 ? -20.213 -8.928 1.401 1.00 79.38 84 TRP A O 1
ATOM 659 N N . PHE A 1 85 ? -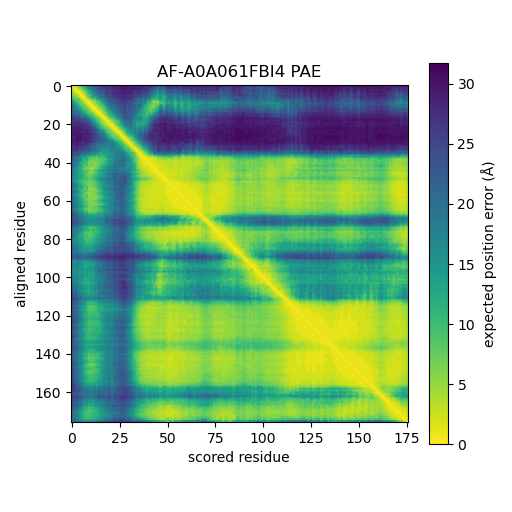22.401 -9.318 1.025 1.00 77.88 85 PHE A N 1
ATOM 660 C CA . PHE A 1 85 ? -22.286 -10.438 0.112 1.00 77.88 85 PHE A CA 1
ATOM 661 C C . PHE A 1 85 ? -23.210 -10.100 -1.082 1.00 77.88 85 PHE A C 1
ATOM 663 O O . PHE A 1 85 ? -24.111 -9.284 -0.865 1.00 77.88 85 PHE A O 1
ATOM 670 N N . PRO A 1 86 ? -22.967 -10.593 -2.318 1.00 77.25 86 PRO A N 1
ATOM 671 C CA . PRO A 1 86 ? -23.842 -10.319 -3.477 1.00 77.25 86 PRO A CA 1
ATOM 672 C C . PRO A 1 86 ? -25.324 -10.743 -3.252 1.00 77.25 86 PRO A C 1
ATOM 674 O O . PRO A 1 86 ? -25.773 -10.849 -2.122 1.00 77.25 86 PRO A O 1
ATOM 677 N N . GLU A 1 87 ? -26.136 -11.071 -4.256 1.00 78.56 87 GLU A N 1
ATOM 678 C CA . GLU A 1 87 ? -27.386 -11.841 -4.025 1.00 78.56 87 GLU A CA 1
ATOM 679 C C . GLU A 1 87 ? -27.244 -13.263 -4.599 1.00 78.56 87 GLU A C 1
ATOM 681 O O . GLU A 1 87 ? -26.454 -13.476 -5.517 1.00 78.56 87 GLU A O 1
ATOM 686 N N . GLY A 1 88 ? -27.885 -14.272 -3.993 1.00 78.50 88 GLY A N 1
ATOM 687 C CA . GLY A 1 88 ? -27.906 -15.654 -4.517 1.00 78.50 88 GLY A CA 1
ATOM 688 C C . GLY A 1 88 ? -26.612 -16.488 -4.431 1.00 78.50 88 GLY A C 1
ATOM 689 O O . GLY A 1 88 ? -26.490 -17.490 -5.123 1.00 78.50 88 GLY A O 1
ATOM 690 N N . HIS A 1 89 ? -25.640 -16.108 -3.606 1.00 71.94 89 HIS A N 1
ATOM 691 C CA . HIS A 1 89 ? -24.356 -16.800 -3.417 1.00 71.94 89 HIS A CA 1
ATOM 692 C C . HIS A 1 89 ? -24.356 -17.459 -2.036 1.00 71.94 89 HIS A C 1
ATOM 694 O O . HIS A 1 89 ? -24.690 -16.869 -1.009 1.00 71.94 89 HIS A O 1
ATOM 700 N N . GLY A 1 90 ? -24.013 -18.735 -2.055 1.00 66.50 90 GLY A N 1
ATOM 701 C CA . GLY A 1 90 ? -24.172 -19.676 -0.963 1.00 66.50 90 GLY A CA 1
ATOM 702 C C . GLY A 1 90 ? -24.250 -21.081 -1.565 1.00 66.50 90 GLY A C 1
ATOM 703 O O . GLY A 1 90 ? -24.664 -21.212 -2.717 1.00 66.50 90 GLY A O 1
ATOM 704 N N . PRO A 1 91 ? -23.843 -22.130 -0.840 1.00 69.56 91 PRO A N 1
ATOM 705 C CA . PRO A 1 91 ? -23.538 -22.147 0.588 1.00 69.56 91 PRO A CA 1
ATOM 706 C C . PRO A 1 91 ? -22.154 -21.579 0.934 1.00 69.56 91 PRO A C 1
ATOM 708 O O . PRO A 1 91 ? -21.323 -21.317 0.065 1.00 69.56 91 PRO A O 1
ATOM 711 N N . LEU A 1 92 ? -21.917 -21.385 2.236 1.00 72.62 92 LEU A N 1
ATOM 712 C CA . LEU A 1 92 ? -20.572 -21.186 2.773 1.00 72.62 92 LEU A CA 1
ATOM 713 C C . LEU A 1 92 ? -19.673 -22.313 2.251 1.00 72.62 92 LEU A C 1
ATOM 715 O O . LEU A 1 92 ? -19.959 -23.489 2.473 1.00 72.62 92 LEU A O 1
ATOM 719 N N . ILE A 1 93 ? -18.611 -21.953 1.533 1.00 77.75 93 ILE A N 1
ATOM 720 C CA . ILE A 1 93 ? -17.643 -22.930 1.042 1.00 77.75 93 ILE A CA 1
ATOM 721 C C . ILE A 1 93 ? -16.784 -23.340 2.230 1.00 77.75 93 ILE A C 1
ATOM 723 O O . ILE A 1 93 ? -16.023 -22.532 2.766 1.00 77.75 93 ILE A O 1
ATOM 727 N N . ASN A 1 94 ? -16.907 -24.601 2.629 1.00 79.81 94 ASN A N 1
ATOM 728 C CA . ASN A 1 94 ? -15.943 -25.205 3.529 1.00 79.81 94 ASN A CA 1
ATOM 729 C C . ASN A 1 94 ? -14.648 -25.390 2.745 1.00 79.81 94 ASN A C 1
ATOM 731 O O . ASN A 1 94 ? -14.608 -26.110 1.746 1.00 79.81 94 ASN A O 1
ATOM 735 N N . LEU A 1 95 ? -13.600 -24.697 3.175 1.00 82.25 95 LEU A N 1
ATOM 736 C CA . LEU A 1 95 ? -12.261 -24.995 2.696 1.00 82.25 95 LEU A CA 1
ATOM 737 C C . LEU A 1 95 ? -11.897 -26.416 3.161 1.00 82.25 95 LEU A C 1
ATOM 739 O O . LEU A 1 95 ? -12.363 -26.827 4.226 1.00 82.25 95 LEU A O 1
ATOM 743 N N . PRO A 1 96 ? -11.102 -27.174 2.387 1.00 87.31 96 PRO A N 1
ATOM 744 C CA . PRO A 1 96 ? -10.750 -28.556 2.703 1.00 87.31 96 PRO A CA 1
ATOM 745 C C . PRO A 1 96 ? -9.688 -28.612 3.813 1.00 87.31 96 PRO A C 1
ATOM 747 O O . PRO A 1 96 ? -8.617 -29.172 3.614 1.00 87.31 96 PRO A O 1
ATOM 750 N N . PHE A 1 97 ? -9.973 -27.986 4.956 1.00 85.00 97 PHE A N 1
ATOM 751 C CA . PHE A 1 97 ? -9.106 -27.944 6.126 1.00 85.00 97 PHE A CA 1
ATOM 752 C C . PHE A 1 97 ? -9.854 -28.481 7.338 1.00 85.00 97 PHE A C 1
ATOM 754 O O . PHE A 1 97 ? -10.989 -28.070 7.597 1.00 85.00 97 PHE A O 1
ATOM 761 N N . THR A 1 98 ? -9.218 -29.373 8.091 1.00 84.38 98 THR A N 1
ATOM 762 C CA . THR A 1 98 ? -9.838 -30.000 9.270 1.00 84.38 98 THR A CA 1
ATOM 763 C C . THR A 1 98 ? -9.292 -29.410 10.565 1.00 84.38 98 THR A C 1
ATOM 765 O O . THR A 1 98 ? -10.044 -29.209 11.520 1.00 84.38 98 THR A O 1
ATOM 768 N N . GLN A 1 99 ? -7.998 -29.097 10.592 1.00 85.12 99 GLN A N 1
ATOM 769 C CA . GLN A 1 99 ? -7.280 -28.610 11.761 1.00 85.12 99 GLN A CA 1
ATOM 770 C C . GLN A 1 99 ? -6.710 -27.195 11.549 1.00 85.12 99 GLN A C 1
ATOM 772 O O . GLN A 1 99 ? -6.346 -26.828 10.429 1.00 85.12 99 GLN A O 1
ATOM 777 N N . PRO A 1 100 ? -6.629 -26.360 12.606 1.00 81.81 100 PRO A N 1
ATOM 778 C CA . PRO A 1 100 ? -6.125 -24.988 12.507 1.00 81.81 100 PRO A CA 1
ATOM 779 C C . PRO A 1 100 ? -4.710 -24.849 11.937 1.00 81.81 100 PRO A C 1
ATOM 781 O O . PRO A 1 100 ? -4.419 -23.873 11.253 1.00 81.81 100 PRO A O 1
ATOM 784 N N . ASP A 1 101 ? -3.827 -25.800 12.210 1.00 84.00 101 ASP A N 1
ATOM 785 C CA . ASP A 1 101 ? -2.448 -25.841 11.717 1.00 84.00 101 ASP A CA 1
ATOM 786 C C . ASP A 1 101 ? -2.350 -26.059 10.199 1.00 84.00 101 ASP A C 1
ATOM 788 O O . ASP A 1 101 ? -1.348 -25.676 9.600 1.00 84.00 101 ASP A O 1
ATOM 792 N N . GLU A 1 102 ? -3.410 -26.555 9.551 1.00 84.50 102 GLU A N 1
ATOM 793 C CA . GLU A 1 102 ? -3.464 -26.694 8.089 1.00 84.50 102 GLU A CA 1
ATOM 794 C C . GLU A 1 102 ? -3.556 -25.339 7.363 1.00 84.50 102 GLU A C 1
ATOM 796 O O . GLU A 1 102 ? -3.195 -25.236 6.190 1.00 84.50 102 GLU A O 1
ATOM 801 N N . PHE A 1 103 ? -4.024 -24.282 8.042 1.00 82.00 103 PHE A N 1
ATOM 802 C CA . PHE A 1 103 ? -4.214 -22.953 7.440 1.00 82.00 103 PHE A CA 1
ATOM 803 C C . PHE A 1 103 ? -3.642 -21.787 8.260 1.00 82.00 103 PHE A C 1
ATOM 805 O O . PHE A 1 103 ? -3.561 -20.665 7.752 1.00 82.00 103 PHE A O 1
ATOM 812 N N . ILE A 1 104 ? -3.225 -22.017 9.507 1.00 82.31 104 ILE A N 1
ATOM 813 C CA . ILE A 1 104 ? -2.552 -21.027 10.353 1.00 82.31 104 ILE A CA 1
ATOM 814 C C . ILE A 1 104 ? -1.067 -21.376 10.433 1.00 82.31 104 ILE A C 1
ATOM 816 O O . ILE A 1 104 ? -0.627 -22.132 11.297 1.00 82.31 104 ILE A O 1
ATOM 820 N N . SER A 1 105 ? -0.263 -20.755 9.572 1.00 80.62 105 SER A N 1
ATOM 821 C CA . SER A 1 105 ? 1.194 -20.792 9.706 1.00 80.62 105 SER A CA 1
ATOM 822 C C . SER A 1 105 ? 1.652 -19.762 10.739 1.00 80.62 105 SER A C 1
ATOM 824 O O . SER A 1 105 ? 1.402 -18.563 10.572 1.00 80.62 105 SER A O 1
ATOM 826 N N . ARG A 1 106 ? 2.377 -20.191 11.776 1.00 79.88 106 ARG A N 1
ATOM 827 C CA . ARG A 1 106 ? 3.128 -19.254 12.621 1.00 79.88 106 ARG A CA 1
ATOM 828 C C . ARG A 1 106 ? 4.355 -18.797 11.840 1.00 79.88 106 ARG A C 1
ATOM 830 O O . ARG A 1 106 ? 5.278 -19.571 11.628 1.00 79.88 106 ARG A O 1
ATOM 837 N N . PHE A 1 107 ? 4.314 -17.561 11.355 1.00 79.31 107 PHE A N 1
ATOM 838 C CA . PHE A 1 107 ? 5.440 -16.965 10.651 1.00 79.31 107 PHE A CA 1
ATOM 839 C C . PHE A 1 107 ? 6.478 -16.490 11.668 1.00 79.31 107 PHE A C 1
ATOM 841 O O . PHE A 1 107 ? 6.198 -15.595 12.466 1.00 79.31 107 PHE A O 1
ATOM 848 N N . GLU A 1 108 ? 7.666 -17.082 11.629 1.00 80.12 108 GLU A N 1
ATOM 849 C CA . GLU A 1 108 ? 8.846 -16.522 12.277 1.00 80.12 108 GLU A CA 1
ATOM 850 C C . GLU A 1 108 ? 9.507 -15.564 11.293 1.00 80.12 108 GLU A C 1
ATOM 852 O O . GLU A 1 108 ? 9.963 -15.968 10.223 1.00 80.12 108 GLU A O 1
ATOM 857 N N . ALA A 1 109 ? 9.492 -14.275 11.634 1.00 76.75 109 ALA A N 1
ATOM 858 C CA . ALA A 1 109 ? 10.117 -13.263 10.802 1.00 76.75 109 ALA A CA 1
ATOM 859 C C . ALA A 1 109 ? 11.635 -13.495 10.776 1.00 76.75 109 ALA A C 1
ATOM 861 O O . ALA A 1 109 ? 12.253 -13.550 11.845 1.00 76.75 109 ALA A O 1
ATOM 862 N N . PRO A 1 110 ? 12.254 -13.611 9.589 1.00 78.75 110 PRO A N 1
ATOM 863 C CA . PRO A 1 110 ? 13.703 -13.558 9.481 1.00 78.75 110 PRO A CA 1
ATOM 864 C C . PRO A 1 110 ? 14.231 -12.234 10.050 1.00 78.75 110 PRO A C 1
ATOM 866 O O . PRO A 1 110 ? 13.503 -11.242 10.144 1.00 78.75 110 PRO A O 1
ATOM 869 N N . GLN A 1 111 ? 15.518 -12.188 10.398 1.00 80.69 111 GLN A N 1
ATOM 870 C CA . GLN A 1 111 ? 16.199 -10.921 10.683 1.00 80.69 111 GLN A CA 1
ATOM 871 C C . GLN A 1 111 ? 16.416 -10.154 9.372 1.00 80.69 111 GLN A C 1
ATOM 873 O O . GLN A 1 111 ? 17.508 -10.146 8.804 1.00 80.69 111 GLN A O 1
ATOM 878 N N . ASP A 1 112 ? 15.347 -9.549 8.866 1.00 78.56 112 ASP A N 1
ATOM 879 C CA . ASP A 1 112 ? 15.370 -8.783 7.630 1.00 78.56 112 ASP A CA 1
ATOM 880 C C . ASP A 1 112 ? 15.905 -7.366 7.868 1.00 78.56 112 ASP A C 1
ATOM 882 O O . ASP A 1 112 ? 15.650 -6.721 8.887 1.00 78.56 112 ASP A O 1
ATOM 886 N N . LEU A 1 113 ? 16.649 -6.858 6.884 1.00 84.19 113 LEU A N 1
ATOM 887 C CA . LEU A 1 113 ? 17.054 -5.458 6.844 1.00 84.19 113 LEU A CA 1
ATOM 888 C C . LEU A 1 113 ? 15.974 -4.644 6.139 1.00 84.19 113 LEU A C 1
ATOM 890 O O . LEU A 1 113 ? 15.813 -4.719 4.918 1.00 84.19 113 LEU A O 1
ATOM 894 N N . GLU A 1 114 ? 15.277 -3.809 6.897 1.00 86.00 114 GLU A N 1
ATOM 895 C CA . GLU A 1 114 ? 14.351 -2.840 6.328 1.00 86.00 114 GLU A CA 1
ATOM 896 C C . GLU A 1 114 ? 15.108 -1.623 5.782 1.00 86.00 114 GLU A C 1
ATOM 898 O O . GLU A 1 114 ? 15.991 -1.055 6.430 1.00 86.00 114 GLU A O 1
ATOM 903 N N . ARG A 1 115 ? 14.755 -1.194 4.566 1.00 89.81 115 ARG A N 1
ATOM 904 C CA . ARG A 1 115 ? 15.223 0.075 3.997 1.00 89.81 115 ARG A CA 1
ATOM 905 C C . ARG A 1 115 ? 14.076 0.834 3.359 1.00 89.81 115 ARG A C 1
ATOM 907 O O . ARG A 1 115 ? 13.282 0.273 2.606 1.00 89.81 115 ARG A O 1
ATOM 914 N N . ILE A 1 116 ? 14.054 2.138 3.607 1.00 92.81 116 ILE A N 1
ATOM 915 C CA . ILE A 1 116 ? 13.100 3.063 3.004 1.00 92.81 116 ILE A CA 1
ATOM 916 C C . ILE A 1 116 ? 13.775 3.741 1.815 1.00 92.81 116 ILE A C 1
ATOM 918 O O . ILE A 1 116 ? 14.819 4.375 1.956 1.00 92.81 116 ILE A O 1
ATOM 922 N N . PHE A 1 117 ? 13.159 3.619 0.642 1.00 94.56 117 PHE A N 1
ATOM 923 C CA . PHE A 1 117 ? 13.590 4.309 -0.569 1.00 94.56 117 PHE A CA 1
ATOM 924 C C . PHE A 1 117 ? 12.632 5.457 -0.864 1.00 94.56 117 PHE A C 1
ATOM 926 O O . PHE A 1 117 ? 11.427 5.249 -1.012 1.00 94.56 117 PHE A O 1
ATOM 933 N N . HIS A 1 118 ? 13.170 6.667 -0.965 1.00 96.44 118 HIS A N 1
ATOM 934 C CA . HIS A 1 118 ? 12.395 7.840 -1.338 1.00 96.44 118 HIS A CA 1
ATOM 935 C C . HIS A 1 118 ? 12.389 8.021 -2.860 1.00 96.44 118 HIS A C 1
ATOM 937 O O . HIS A 1 118 ? 13.442 8.047 -3.495 1.00 96.44 118 HIS A O 1
ATOM 943 N N . PHE A 1 119 ? 11.198 8.201 -3.429 1.00 96.88 119 PHE A N 1
ATOM 944 C CA . PHE A 1 119 ? 11.003 8.575 -4.826 1.00 96.88 119 PHE A CA 1
ATOM 945 C C . PHE A 1 119 ? 10.232 9.892 -4.873 1.00 96.88 119 PHE A C 1
ATOM 947 O O . PHE A 1 119 ? 9.109 9.972 -4.375 1.00 96.88 119 PHE A O 1
ATOM 954 N N . SER A 1 120 ? 10.820 10.920 -5.485 1.00 98.06 120 SER A N 1
ATOM 955 C CA . SER A 1 120 ? 10.150 12.212 -5.641 1.00 98.06 120 SER A CA 1
ATOM 956 C C . SER A 1 120 ? 8.972 12.108 -6.613 1.00 98.06 120 SER A C 1
ATOM 958 O O . SER A 1 120 ? 8.979 11.272 -7.525 1.00 98.06 120 SER A O 1
ATOM 960 N N . ALA A 1 121 ? 7.988 13.002 -6.481 1.00 98.19 121 ALA A N 1
ATOM 961 C CA . ALA A 1 121 ? 6.860 13.084 -7.412 1.00 98.19 121 ALA A CA 1
ATOM 962 C C . ALA A 1 121 ? 7.325 13.255 -8.872 1.00 98.19 121 ALA A C 1
ATOM 964 O O . ALA A 1 121 ? 6.787 12.612 -9.773 1.00 98.19 121 ALA A O 1
ATOM 965 N N . GLU A 1 122 ? 8.379 14.046 -9.094 1.00 98.50 122 GLU A N 1
ATOM 966 C CA . GLU A 1 122 ? 8.996 14.237 -10.409 1.00 98.50 122 GLU A CA 1
ATOM 967 C C . GLU A 1 122 ? 9.575 12.927 -10.968 1.00 98.50 122 GLU A C 1
ATOM 969 O O . GLU A 1 122 ? 9.319 12.576 -12.121 1.00 98.50 122 GLU A O 1
ATOM 974 N N . SER A 1 123 ? 10.313 12.162 -10.155 1.00 98.25 123 SER A N 1
ATOM 975 C CA . SER A 1 123 ? 10.892 10.880 -10.585 1.00 98.25 123 SER A CA 1
ATOM 976 C C . SER A 1 123 ? 9.813 9.856 -10.955 1.00 98.25 123 SER A C 1
ATOM 978 O O . SER A 1 123 ? 9.928 9.163 -11.969 1.00 98.25 123 SER A O 1
ATOM 980 N N . ILE A 1 124 ? 8.720 9.816 -10.187 1.00 98.44 124 ILE A N 1
ATOM 981 C CA . ILE A 1 124 ? 7.567 8.948 -10.440 1.00 98.44 124 ILE A CA 1
ATOM 982 C C . ILE A 1 124 ? 6.851 9.379 -11.725 1.00 98.44 124 ILE A C 1
ATOM 984 O O . ILE A 1 124 ? 6.488 8.525 -12.538 1.00 98.44 124 ILE A O 1
ATOM 988 N N . ALA A 1 125 ? 6.681 10.685 -11.946 1.00 98.44 125 ALA A N 1
ATOM 989 C CA . ALA A 1 125 ? 6.078 11.220 -13.163 1.00 98.44 125 ALA A CA 1
ATOM 990 C C . ALA A 1 125 ? 6.907 10.866 -14.407 1.00 98.44 125 ALA A C 1
ATOM 992 O O . ALA A 1 125 ? 6.353 10.346 -15.377 1.00 98.44 125 ALA A O 1
ATOM 993 N N . LYS A 1 126 ? 8.236 11.040 -14.353 1.00 98.50 126 LYS A N 1
ATOM 994 C CA . LYS A 1 126 ? 9.159 10.627 -15.425 1.00 98.50 126 LYS A CA 1
ATOM 995 C C . LYS A 1 126 ? 9.069 9.127 -15.702 1.00 98.50 126 LYS A C 1
ATOM 997 O O . LYS A 1 126 ? 8.983 8.715 -16.857 1.00 98.50 126 LYS A O 1
ATOM 1002 N N . LEU A 1 127 ? 9.030 8.304 -14.653 1.00 98.12 127 LEU A N 1
ATOM 1003 C CA . LEU A 1 127 ? 8.912 6.852 -14.782 1.00 98.12 127 LEU A CA 1
ATOM 1004 C C . LEU A 1 127 ? 7.582 6.434 -15.425 1.00 98.12 127 LEU A C 1
ATOM 1006 O O . LEU A 1 127 ?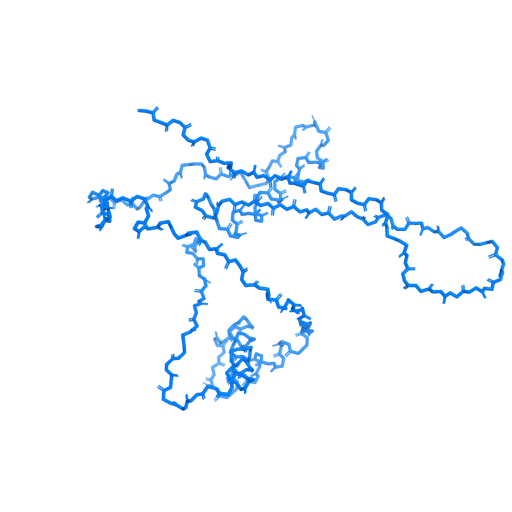 7.564 5.580 -16.311 1.00 98.12 127 LEU A O 1
ATOM 1010 N N . LYS A 1 128 ? 6.469 7.046 -15.003 1.00 98.56 128 LYS A N 1
ATOM 1011 C CA . LYS A 1 128 ? 5.150 6.835 -15.612 1.00 98.56 128 LYS A CA 1
ATOM 1012 C C . LYS A 1 128 ? 5.149 7.252 -17.083 1.00 98.56 128 LYS A C 1
ATOM 1014 O O . LYS A 1 128 ? 4.667 6.481 -17.910 1.00 98.56 128 LYS A O 1
ATOM 1019 N N . ALA A 1 129 ? 5.665 8.437 -17.408 1.00 98.44 129 ALA A N 1
ATOM 1020 C CA . ALA A 1 129 ? 5.706 8.948 -18.777 1.00 98.44 129 ALA A CA 1
ATOM 1021 C C . ALA A 1 129 ? 6.506 8.015 -19.693 1.00 98.44 129 ALA A C 1
ATOM 1023 O O . ALA A 1 129 ? 6.013 7.607 -20.741 1.00 98.44 129 ALA A O 1
ATOM 1024 N N . ARG A 1 130 ? 7.690 7.585 -19.242 1.00 98.25 130 ARG A N 1
ATOM 1025 C CA . ARG A 1 130 ? 8.529 6.626 -19.964 1.00 98.25 130 ARG A CA 1
ATOM 1026 C C . ARG A 1 130 ? 7.814 5.298 -20.212 1.00 98.25 130 ARG A C 1
ATOM 1028 O O . ARG A 1 130 ? 7.789 4.841 -21.345 1.00 98.25 130 ARG A O 1
ATOM 1035 N N . ALA A 1 131 ? 7.211 4.700 -19.182 1.00 97.75 131 ALA A N 1
ATOM 1036 C CA . ALA A 1 131 ? 6.515 3.418 -19.325 1.00 97.75 131 ALA A CA 1
ATOM 1037 C C . ALA A 1 131 ? 5.355 3.493 -20.335 1.00 97.75 131 ALA A C 1
ATOM 1039 O O . ALA A 1 131 ? 5.163 2.583 -21.133 1.00 97.75 131 ALA A O 1
ATOM 1040 N N . ASN A 1 132 ? 4.602 4.594 -20.310 1.00 98.38 132 ASN A N 1
ATOM 1041 C CA . ASN A 1 132 ? 3.507 4.850 -21.244 1.00 98.38 132 ASN A CA 1
ATOM 1042 C C . ASN A 1 132 ? 4.015 5.071 -22.681 1.00 98.38 132 ASN A C 1
ATOM 1044 O O . ASN A 1 132 ? 3.435 4.527 -23.616 1.00 98.38 132 ASN A O 1
ATOM 1048 N N . SER A 1 133 ? 5.132 5.787 -22.853 1.00 98.19 133 SER A N 1
ATOM 1049 C CA . SER A 1 133 ? 5.771 5.989 -24.160 1.00 98.19 133 SER A CA 1
ATOM 1050 C C . SER A 1 133 ? 6.336 4.696 -24.757 1.00 98.19 133 SER A C 1
ATOM 1052 O O . SER A 1 133 ? 6.103 4.435 -25.928 1.00 98.19 133 SER A O 1
ATOM 1054 N N . GLU A 1 134 ? 7.038 3.871 -23.973 1.00 97.38 134 GLU A N 1
ATOM 1055 C CA . GLU A 1 134 ? 7.616 2.599 -24.447 1.00 97.38 134 GLU A CA 1
ATOM 1056 C C . GLU A 1 134 ? 6.540 1.604 -24.918 1.00 97.38 134 GLU A C 1
ATOM 1058 O O . GLU A 1 134 ? 6.784 0.816 -25.826 1.00 97.38 134 GLU A O 1
ATOM 1063 N N . TYR A 1 135 ? 5.343 1.653 -24.323 1.00 96.06 135 TYR A N 1
ATOM 1064 C CA . TYR A 1 135 ? 4.214 0.777 -24.659 1.00 96.06 135 TYR A CA 1
ATOM 1065 C C . TYR A 1 135 ? 3.133 1.451 -25.512 1.00 96.06 135 TYR A C 1
ATOM 1067 O O . TYR A 1 135 ? 2.072 0.860 -25.714 1.00 96.06 135 TYR A O 1
ATOM 1075 N N . ASN A 1 136 ? 3.370 2.677 -25.992 1.00 97.06 136 ASN A N 1
ATOM 1076 C CA . ASN A 1 136 ? 2.413 3.458 -26.783 1.00 97.06 136 ASN A CA 1
ATOM 1077 C C . ASN A 1 136 ? 0.992 3.468 -26.176 1.00 97.06 136 ASN A C 1
ATOM 1079 O O . ASN A 1 136 ? -0.007 3.250 -26.859 1.00 97.06 136 ASN A O 1
ATOM 1083 N N . THR A 1 137 ? 0.894 3.686 -24.863 1.00 96.94 137 THR A N 1
ATOM 1084 C CA . THR A 1 137 ? -0.370 3.687 -24.109 1.00 96.94 137 THR A CA 1
ATOM 1085 C C . THR A 1 137 ? -0.414 4.849 -23.126 1.00 96.94 137 THR A C 1
ATOM 1087 O O . THR A 1 137 ? 0.620 5.367 -22.740 1.00 96.94 137 THR A O 1
ATOM 1090 N N . GLY A 1 138 ? -1.608 5.258 -22.695 1.00 96.31 138 GLY A N 1
ATOM 1091 C CA . GLY A 1 138 ? -1.804 6.228 -21.605 1.00 96.31 138 GLY A CA 1
ATOM 1092 C C . GLY A 1 138 ? -2.332 5.602 -20.310 1.00 96.31 138 GLY A C 1
ATOM 1093 O O . GLY A 1 138 ? -2.685 6.319 -19.374 1.00 96.31 138 GLY A O 1
ATOM 1094 N N . LYS A 1 139 ? -2.458 4.269 -20.265 1.00 97.88 139 LYS A N 1
ATOM 1095 C CA . LYS A 1 139 ? -3.197 3.549 -19.214 1.00 97.88 139 LYS A CA 1
ATOM 1096 C C . LYS A 1 139 ? -2.322 3.069 -18.053 1.00 97.88 139 LYS A C 1
ATOM 1098 O O . LYS A 1 139 ? -2.862 2.614 -17.047 1.00 97.88 139 LYS A O 1
ATOM 1103 N N . ILE A 1 140 ? -0.994 3.157 -18.159 1.00 97.88 140 ILE A N 1
ATOM 1104 C CA . ILE A 1 140 ? -0.092 2.704 -17.093 1.00 97.88 140 ILE A CA 1
ATOM 1105 C C . ILE A 1 140 ? -0.071 3.755 -15.979 1.00 97.88 140 ILE A C 1
ATOM 1107 O O . ILE A 1 140 ? 0.314 4.912 -16.180 1.00 97.88 140 ILE A O 1
ATOM 1111 N N . SER A 1 141 ? -0.477 3.344 -14.781 1.00 97.62 141 SER A N 1
ATOM 1112 C CA . SER A 1 141 ? -0.483 4.189 -13.584 1.00 97.62 141 SER A CA 1
ATOM 1113 C C . SER A 1 141 ? 0.917 4.374 -12.984 1.00 97.62 141 SER A C 1
ATOM 1115 O O . SER A 1 141 ? 1.818 3.559 -13.191 1.00 97.62 141 SER A O 1
ATOM 1117 N N . SER A 1 142 ? 1.083 5.414 -12.159 1.00 98.12 142 SER A N 1
ATOM 1118 C CA . SER A 1 142 ? 2.301 5.629 -11.361 1.00 98.12 142 SER A CA 1
ATOM 1119 C C . SER A 1 142 ? 2.621 4.440 -10.451 1.00 98.12 142 SER A C 1
ATOM 1121 O O . SER A 1 142 ? 3.781 4.068 -10.293 1.00 98.12 142 SER A O 1
ATOM 1123 N N . PHE A 1 143 ? 1.589 3.814 -9.870 1.00 95.94 143 PHE A N 1
ATOM 1124 C CA . PHE A 1 143 ? 1.763 2.636 -9.025 1.00 95.94 143 PHE A CA 1
ATOM 1125 C C . PHE A 1 143 ? 2.330 1.461 -9.822 1.00 95.94 143 PHE A C 1
ATOM 1127 O O . PHE A 1 143 ? 3.276 0.829 -9.363 1.00 95.94 143 PHE A O 1
ATOM 1134 N N . GLN A 1 144 ? 1.793 1.189 -11.017 1.00 96.56 144 GLN A N 1
ATOM 1135 C CA . GLN A 1 144 ? 2.278 0.118 -11.892 1.00 96.56 144 GLN A CA 1
ATOM 1136 C C . GLN A 1 144 ? 3.705 0.379 -12.382 1.00 96.56 144 GLN A C 1
ATOM 1138 O O . GLN A 1 144 ? 4.526 -0.538 -12.345 1.00 96.56 144 GLN A O 1
ATOM 1143 N N . SER A 1 145 ? 4.026 1.609 -12.796 1.00 97.50 145 SER A N 1
ATOM 1144 C CA . SER A 1 145 ? 5.361 1.946 -13.301 1.00 97.50 145 SER A CA 1
ATOM 1145 C C . SER A 1 145 ? 6.431 1.846 -12.204 1.00 97.50 145 SER A C 1
ATOM 1147 O O . SER A 1 145 ? 7.449 1.177 -12.400 1.00 97.50 145 SER A O 1
ATOM 1149 N N . LEU A 1 146 ? 6.172 2.406 -11.016 1.00 97.44 146 LEU A N 1
ATOM 1150 C CA . LEU A 1 146 ? 7.063 2.292 -9.854 1.00 97.44 146 LEU A CA 1
ATOM 1151 C C . LEU A 1 146 ? 7.197 0.846 -9.386 1.00 97.44 146 LEU A C 1
ATOM 1153 O O . LEU A 1 146 ? 8.301 0.354 -9.156 1.00 97.44 146 LEU A O 1
ATOM 1157 N N . SER A 1 147 ? 6.076 0.133 -9.326 1.00 96.06 147 SER A N 1
ATOM 1158 C CA . SER A 1 147 ? 6.048 -1.292 -9.043 1.00 96.06 147 SER A CA 1
ATOM 1159 C C . SER A 1 147 ? 6.967 -2.064 -9.981 1.00 96.06 147 SER A C 1
ATOM 1161 O O . SER A 1 147 ? 7.782 -2.863 -9.517 1.00 96.06 147 SER A O 1
ATOM 1163 N N . ALA A 1 148 ? 6.835 -1.876 -11.291 1.00 95.19 148 ALA A N 1
ATOM 1164 C CA . ALA A 1 148 ? 7.656 -2.574 -12.272 1.00 95.19 148 ALA A CA 1
ATOM 1165 C C . ALA A 1 148 ? 9.149 -2.265 -12.077 1.00 95.19 148 ALA A C 1
ATOM 1167 O O . ALA A 1 148 ? 9.968 -3.183 -12.121 1.00 95.19 148 ALA A O 1
ATOM 1168 N N . LEU A 1 149 ? 9.506 -1.008 -11.788 1.00 96.06 149 LEU A N 1
ATOM 1169 C CA . LEU A 1 149 ? 10.886 -0.627 -11.484 1.00 96.06 149 LEU A CA 1
ATOM 1170 C C . LEU A 1 149 ? 11.435 -1.387 -10.272 1.00 96.06 149 LEU A C 1
ATOM 1172 O O . LEU A 1 149 ? 12.478 -2.025 -10.396 1.00 96.06 149 LEU A O 1
ATOM 1176 N N . VAL A 1 150 ? 10.722 -1.362 -9.142 1.00 95.25 150 VAL A N 1
ATOM 1177 C CA . VAL A 1 150 ? 11.131 -2.053 -7.906 1.00 95.25 150 VAL A CA 1
ATOM 1178 C C . VAL A 1 150 ? 11.320 -3.546 -8.159 1.00 95.25 150 VAL A C 1
ATOM 1180 O O . VAL A 1 150 ? 12.341 -4.114 -7.780 1.00 95.25 150 VAL A O 1
ATOM 1183 N N . TRP A 1 151 ? 10.386 -4.173 -8.876 1.00 94.19 151 TRP A N 1
ATOM 1184 C CA . TRP A 1 151 ? 10.487 -5.587 -9.228 1.00 94.19 151 TRP A CA 1
ATOM 1185 C C . TRP A 1 151 ? 11.742 -5.906 -10.046 1.00 94.19 151 TRP A C 1
ATOM 1187 O O . TRP A 1 151 ? 12.479 -6.834 -9.711 1.00 94.19 151 TRP A O 1
ATOM 1197 N N . ARG A 1 152 ? 12.029 -5.112 -11.085 1.00 92.69 152 ARG A N 1
ATOM 1198 C CA . ARG A 1 152 ? 13.253 -5.282 -11.883 1.00 92.69 152 ARG A CA 1
ATOM 1199 C C . ARG A 1 152 ? 14.510 -5.099 -11.033 1.00 92.69 152 ARG A C 1
ATOM 1201 O O . ARG A 1 152 ? 15.460 -5.853 -11.216 1.00 92.69 152 ARG A O 1
ATOM 1208 N N . SER A 1 153 ? 14.525 -4.131 -10.119 1.00 93.50 153 SER A N 1
ATOM 1209 C CA . SER A 1 153 ? 15.662 -3.895 -9.221 1.00 93.50 153 SER A CA 1
ATOM 1210 C C . SER A 1 153 ? 15.900 -5.075 -8.277 1.00 93.50 153 SER A C 1
ATOM 1212 O O . SER A 1 153 ? 17.037 -5.523 -8.159 1.00 93.50 153 SER A O 1
ATOM 1214 N N . ILE A 1 154 ? 14.840 -5.639 -7.684 1.00 91.12 154 ILE A N 1
ATOM 1215 C CA . ILE A 1 154 ? 14.923 -6.842 -6.836 1.00 91.12 154 ILE A CA 1
ATOM 1216 C C . ILE A 1 154 ? 15.467 -8.025 -7.639 1.00 91.12 154 ILE A C 1
ATOM 1218 O O . ILE A 1 154 ? 16.404 -8.691 -7.205 1.00 91.12 154 ILE A O 1
ATOM 1222 N N . LYS A 1 155 ? 14.930 -8.263 -8.843 1.00 90.12 155 LYS A N 1
ATOM 1223 C CA . LYS A 1 155 ? 15.398 -9.350 -9.714 1.00 90.12 155 LYS A CA 1
ATOM 1224 C C . LYS A 1 155 ? 16.874 -9.207 -10.085 1.00 90.12 155 LYS A C 1
ATOM 1226 O O . LYS A 1 155 ? 17.583 -10.209 -10.078 1.00 90.12 155 LYS A O 1
ATOM 1231 N N . LYS A 1 156 ? 17.337 -7.987 -10.376 1.00 89.50 156 LYS A N 1
ATOM 1232 C CA . LYS A 1 156 ? 18.751 -7.707 -10.676 1.00 89.50 156 LYS A CA 1
ATOM 1233 C C . LYS A 1 156 ? 19.655 -7.909 -9.460 1.00 89.50 156 LYS A C 1
ATOM 1235 O O . LYS A 1 156 ? 20.712 -8.514 -9.594 1.00 89.50 156 LYS A O 1
ATOM 1240 N N . ALA A 1 157 ? 19.244 -7.425 -8.289 1.00 90.69 157 ALA A N 1
ATOM 1241 C CA . ALA A 1 157 ? 20.024 -7.554 -7.060 1.00 90.69 157 ALA A CA 1
ATOM 1242 C C . ALA A 1 157 ? 20.122 -9.011 -6.581 1.00 90.69 157 ALA A C 1
ATOM 1244 O O . ALA A 1 157 ? 21.179 -9.433 -6.125 1.00 90.69 157 ALA A O 1
ATOM 1245 N N . GLY A 1 158 ? 19.043 -9.787 -6.732 1.00 84.00 158 GLY A N 1
ATOM 1246 C CA . GLY A 1 158 ? 18.974 -11.171 -6.263 1.00 84.00 158 GLY A CA 1
ATOM 1247 C C . GLY A 1 158 ? 19.749 -12.193 -7.098 1.00 84.00 158 GLY A C 1
ATOM 1248 O O . GLY A 1 158 ? 19.846 -13.334 -6.667 1.00 84.00 158 GLY A O 1
ATOM 1249 N N . ARG A 1 159 ? 20.282 -11.819 -8.277 1.00 84.44 159 ARG A N 1
ATOM 1250 C CA . ARG A 1 159 ? 21.070 -12.697 -9.179 1.00 84.44 159 ARG A CA 1
ATOM 1251 C C . ARG A 1 159 ? 20.476 -14.107 -9.354 1.00 84.44 159 ARG A C 1
ATOM 1253 O O . ARG A 1 159 ? 21.202 -15.094 -9.405 1.00 84.44 159 ARG A O 1
ATOM 1260 N N . PHE A 1 160 ? 19.149 -14.193 -9.425 1.00 81.62 160 PHE A N 1
ATOM 1261 C CA . PHE A 1 160 ? 18.447 -15.469 -9.542 1.00 81.62 160 PHE A CA 1
ATOM 1262 C C . PHE A 1 160 ? 18.865 -16.212 -10.824 1.00 81.62 160 PHE A C 1
ATOM 1264 O O . PHE A 1 160 ? 19.039 -15.550 -11.853 1.00 81.62 160 PHE A O 1
ATOM 1271 N N . PRO A 1 161 ? 18.961 -17.556 -10.803 1.00 84.44 161 PRO A N 1
ATOM 1272 C CA . PRO A 1 161 ? 19.161 -18.356 -12.007 1.00 84.44 161 PRO A CA 1
ATOM 1273 C C . PRO A 1 161 ? 18.119 -18.028 -13.080 1.00 84.44 161 PRO A C 1
ATOM 1275 O O . PRO A 1 161 ? 16.961 -17.737 -12.765 1.00 84.44 161 PRO A O 1
ATOM 1278 N N . HIS A 1 162 ? 18.524 -18.084 -14.350 1.00 75.69 162 HIS A N 1
ATOM 1279 C CA . HIS A 1 162 ? 17.686 -17.642 -15.469 1.00 75.69 162 HIS A CA 1
ATOM 1280 C C . HIS A 1 162 ? 16.366 -18.421 -15.593 1.00 75.69 162 HIS A C 1
ATOM 1282 O O . HIS A 1 162 ? 15.368 -17.857 -16.035 1.00 75.69 162 HIS A O 1
ATOM 1288 N N . GLU A 1 163 ? 16.357 -19.678 -15.150 1.00 80.69 163 GLU A N 1
ATOM 1289 C CA . GLU A 1 163 ? 15.213 -20.595 -15.217 1.00 80.69 163 GLU A CA 1
ATOM 1290 C C . GLU A 1 163 ? 14.293 -20.517 -13.988 1.00 80.69 163 GLU A C 1
ATOM 1292 O O . GLU A 1 163 ? 13.210 -21.101 -13.975 1.00 80.69 163 GLU A O 1
ATOM 1297 N N . GLN A 1 164 ? 14.682 -19.781 -12.940 1.00 84.25 164 GLN A N 1
ATOM 1298 C CA . GLN A 1 164 ? 13.882 -19.715 -11.724 1.00 84.25 164 GLN A CA 1
ATOM 1299 C C . GLN A 1 164 ? 12.656 -18.813 -11.915 1.00 84.25 164 GLN A C 1
ATOM 1301 O O . GLN A 1 164 ? 12.764 -17.590 -12.080 1.00 84.25 164 GLN A O 1
ATOM 1306 N N . VAL A 1 165 ? 11.469 -19.408 -11.790 1.00 82.81 165 VAL A N 1
ATOM 1307 C CA . VAL A 1 165 ? 10.204 -18.673 -11.702 1.00 82.81 165 VAL A CA 1
ATOM 1308 C C . VAL A 1 165 ? 10.182 -17.889 -10.393 1.00 82.81 165 VAL A C 1
ATOM 1310 O O . VAL A 1 165 ? 10.242 -18.461 -9.307 1.00 82.81 165 VAL A O 1
ATOM 1313 N N . VAL A 1 166 ? 10.078 -16.562 -10.484 1.00 85.19 166 VAL A N 1
ATOM 1314 C CA . VAL A 1 166 ? 9.921 -15.699 -9.307 1.00 85.19 166 VAL A CA 1
ATOM 1315 C C . VAL A 1 166 ? 8.602 -14.959 -9.430 1.00 85.19 166 VAL A C 1
ATOM 1317 O O . VAL A 1 166 ? 8.343 -14.280 -10.424 1.00 85.19 166 VAL A O 1
ATOM 1320 N N . LEU A 1 167 ? 7.761 -15.111 -8.412 1.00 85.12 167 LEU A N 1
ATOM 1321 C CA . LEU A 1 167 ? 6.430 -14.531 -8.371 1.00 85.12 167 LEU A CA 1
ATOM 1322 C C . LEU A 1 167 ? 6.454 -13.167 -7.688 1.00 85.12 167 LEU A C 1
ATOM 1324 O O . LEU A 1 167 ? 7.119 -12.967 -6.672 1.00 85.12 167 LEU A O 1
ATOM 1328 N N . ARG A 1 168 ? 5.626 -12.258 -8.197 1.00 84.94 168 ARG A N 1
ATOM 1329 C CA . ARG A 1 168 ? 5.233 -11.052 -7.483 1.00 84.94 168 ARG A CA 1
ATOM 1330 C C . ARG A 1 168 ? 3.746 -11.092 -7.166 1.00 84.94 168 ARG A C 1
ATOM 1332 O O . ARG A 1 168 ? 2.927 -11.223 -8.069 1.00 84.94 168 ARG A O 1
ATOM 1339 N N . LYS A 1 169 ? 3.403 -10.903 -5.893 1.00 88.88 169 LYS A N 1
ATOM 1340 C CA . LYS A 1 169 ? 2.019 -10.735 -5.437 1.00 88.88 169 LYS A CA 1
ATOM 1341 C C . LYS A 1 169 ? 1.733 -9.250 -5.216 1.00 88.88 169 LYS A C 1
ATOM 1343 O O . LYS A 1 169 ? 2.556 -8.537 -4.646 1.00 88.88 169 LYS A O 1
ATOM 1348 N N . LEU A 1 170 ? 0.584 -8.782 -5.694 1.00 89.69 170 LEU A N 1
ATOM 1349 C CA . LEU A 1 170 ? 0.098 -7.416 -5.502 1.00 89.69 170 LEU A CA 1
ATOM 1350 C C . LEU A 1 170 ? -1.317 -7.479 -4.933 1.00 89.69 170 LEU A C 1
ATOM 1352 O O . LEU A 1 170 ? -2.176 -8.154 -5.496 1.00 89.69 170 LEU A O 1
ATOM 1356 N N . ALA A 1 171 ? -1.552 -6.778 -3.827 1.00 90.12 171 ALA A N 1
ATOM 1357 C CA . ALA A 1 171 ? -2.891 -6.630 -3.274 1.00 90.12 171 ALA A CA 1
ATOM 1358 C C . ALA A 1 171 ? -3.706 -5.646 -4.129 1.00 90.12 171 ALA A C 1
ATOM 1360 O O . ALA A 1 171 ? -3.194 -4.607 -4.549 1.00 90.12 171 ALA A O 1
ATOM 1361 N N . ILE A 1 172 ? -4.975 -5.972 -4.378 1.00 90.44 172 ILE A N 1
ATOM 1362 C CA . ILE A 1 172 ? -5.904 -5.139 -5.148 1.00 90.44 172 ILE A CA 1
ATOM 1363 C C . ILE A 1 172 ? -7.158 -4.930 -4.306 1.00 90.44 172 ILE A C 1
ATOM 1365 O O . ILE A 1 172 ? -7.768 -5.893 -3.846 1.00 90.44 172 ILE A O 1
ATOM 1369 N N . ASN A 1 173 ? -7.553 -3.671 -4.125 1.00 88.88 173 ASN A N 1
ATOM 1370 C CA . ASN A 1 173 ? -8.809 -3.335 -3.465 1.00 88.88 173 ASN A CA 1
ATOM 1371 C C . ASN A 1 173 ? -9.984 -3.589 -4.426 1.00 88.88 173 ASN A C 1
ATOM 1373 O O . ASN A 1 173 ? -9.943 -3.172 -5.582 1.00 88.88 173 ASN A O 1
ATOM 1377 N N . LYS A 1 174 ? -11.021 -4.279 -3.945 1.00 85.50 174 LYS A N 1
ATOM 1378 C CA . LYS A 1 174 ? -12.213 -4.668 -4.718 1.00 85.50 174 LYS A CA 1
ATOM 1379 C C . LYS A 1 174 ? -13.468 -3.856 -4.378 1.00 85.50 174 LYS A C 1
ATOM 1381 O O . LYS A 1 174 ? -14.545 -4.206 -4.833 1.00 85.50 174 LYS A O 1
ATOM 1386 N N . ARG A 1 175 ? -13.346 -2.784 -3.589 1.00 82.06 175 ARG A N 1
ATOM 1387 C CA . ARG A 1 175 ? -14.466 -1.910 -3.185 1.00 82.06 175 ARG A CA 1
ATOM 1388 C C . ARG A 1 175 ? -14.829 -0.832 -4.229 1.00 82.06 175 ARG A C 1
ATOM 1390 O O . ARG A 1 175 ? -15.252 0.248 -3.831 1.00 82.06 175 ARG A O 1
ATOM 1397 N N . SER A 1 176 ? -14.565 -1.076 -5.516 1.00 65.06 176 SER A N 1
ATOM 1398 C CA . SER A 1 176 ? -14.820 -0.121 -6.611 1.00 65.06 176 SER A CA 1
ATOM 1399 C C . SER A 1 176 ? -16.300 0.030 -6.917 1.00 65.06 176 SER A C 1
ATOM 1401 O O . SER A 1 176 ? -16.945 -1.040 -7.009 1.00 65.06 176 SER A O 1
#

Organism: Theobroma cacao (NCBI:txid3641)

Foldseek 3Di:
DDPPPPPQKDWDQPQPQDDDDPDDDDDDDDDPPDDPRDGDTDIDHDVVNHDPVVVVLVVLQVVQVVVCVPPDRDRPDDDDPPDDDPPPDDDDDDDPDDDPCVPDDPDDDDPDDDDDDDDDPVNLVVQLVVVCVVVVHNPQDSCNSVVVVVVVVCCVVVVDDPPDDDDDDDDDDPPD

pLDDT: mean 78.57, std 19.77, range [25.27, 98.56]

Solvent-accessible surface area (backbone atoms only — not comparable to full-atom values): 12321 Å² total; per-residue (Å²): 139,83,84,76,81,69,69,77,59,50,74,51,72,50,73,58,85,80,75,80,79,93,72,91,79,92,74,90,78,96,66,90,70,82,78,82,83,63,77,53,79,49,75,48,68,47,70,91,81,42,52,76,66,54,52,53,50,50,51,53,51,51,50,49,47,60,73,35,69,85,48,93,58,81,67,92,74,74,83,82,81,73,80,84,69,86,81,96,79,72,77,86,80,78,69,100,64,93,51,68,74,77,78,52,77,85,80,77,80,72,96,73,88,86,81,89,83,90,75,52,72,67,58,46,49,54,44,20,52,51,55,17,60,81,65,77,45,86,80,62,42,55,66,57,36,52,48,52,51,53,52,53,50,51,53,63,73,64,68,63,62,92,85,62,86,79,88,84,89,77,93,76,88,82,90,120

Secondary structure (DSSP, 8-state):
-------SEE-----------S------S--------------EE-TTT--HHHHHHHHHHHHHHHHHTTS----SS----S----SS--S----S--SGGGT-----------------HHHHHHHHHHHHHHTT-S---HHHHHHHHHHHHHHHHTT--TT-------------